Protein AF-A0A7Y0ENG4-F1 (afdb_monomer_lite)

Secondary structure (DSSP, 8-state):
-THHHHHHHHHH--S--------PPP-----PPP--------PPPPP-----------------S-----SS-TT---HHHHTHHHHHHHHHHHHHS----TTT-----TTS-TTSTTSEEEEESS-GGGT--SS-GGGEEEEEHHHHHHHTTS-HHHHHHHHTTPPP-------------

InterPro domains:
  IPR002711 HNH endonuclease [PF01844] (101-154)
  IPR003615 HNH nuclease [SM00507] (89-149)
  IPR003615 HNH nuclease [cd00085] (91-152)

pLDDT: mean 71.25, std 19.92, range [39.47, 95.69]

Sequence (181 aa):
MENDSVAVQCKEHRGNLKKNFSSAPSAFTPFTGGAYSFRGAVKPAKPHSYPHQLEPVGITAPSTYRLMSMPHGRNYRDPRRINRQARNLARQRVLTQQVPCGICDRPIDDSIPWPDPMSAEVDEIIPVSRGGSATNLRNLQKVHRCCNQLKSDKSLAWARQKAKGAPALKSTAVPFKTSGW

Structure (mmCIF, N/CA/C/O backbone):
data_AF-A0A7Y0ENG4-F1
#
_entry.id   AF-A0A7Y0ENG4-F1
#
loop_
_atom_site.group_PDB
_atom_site.id
_atom_site.type_symbol
_atom_site.label_atom_id
_atom_site.label_alt_id
_atom_site.label_comp_id
_atom_site.label_asym_id
_atom_site.label_entity_id
_atom_site.label_seq_id
_atom_site.pdbx_PDB_ins_code
_atom_site.Cartn_x
_atom_site.Cartn_y
_atom_site.Cartn_z
_atom_site.occupancy
_atom_site.B_iso_or_equiv
_atom_site.auth_seq_id
_atom_site.auth_comp_id
_atom_site.auth_asym_id
_atom_site.auth_atom_id
_atom_site.pdbx_PDB_model_num
ATOM 1 N N . MET A 1 1 ? 2.406 -2.108 22.396 1.00 42.09 1 MET A N 1
ATOM 2 C CA . MET A 1 1 ? 0.924 -2.157 22.464 1.00 42.09 1 MET A CA 1
ATOM 3 C C . MET A 1 1 ? 0.279 -1.112 21.536 1.00 42.09 1 MET A C 1
ATOM 5 O O . MET A 1 1 ? -0.937 -1.022 21.499 1.00 42.09 1 MET A O 1
ATOM 9 N N . GLU A 1 2 ? 1.041 -0.383 20.704 1.00 44.97 2 GLU A N 1
ATOM 10 C CA . GLU A 1 2 ? 0.502 0.719 19.881 1.00 44.97 2 GLU A CA 1
ATOM 11 C C . GLU A 1 2 ? -0.268 0.320 18.606 1.00 44.97 2 GLU A C 1
ATOM 13 O O . GLU A 1 2 ? -1.059 1.108 18.094 1.00 44.97 2 GLU A O 1
ATOM 18 N N . ASN A 1 3 ? -0.093 -0.895 18.077 1.00 46.84 3 ASN A N 1
ATOM 19 C CA . ASN A 1 3 ? -0.687 -1.278 16.781 1.00 46.84 3 ASN A CA 1
ATOM 20 C C . ASN A 1 3 ? -2.182 -1.632 16.839 1.00 46.84 3 ASN A C 1
ATOM 22 O O . ASN A 1 3 ? -2.792 -1.889 15.797 1.00 46.84 3 ASN A O 1
ATOM 26 N N . ASP A 1 4 ? -2.762 -1.701 18.035 1.00 49.97 4 ASP A N 1
ATOM 27 C CA . ASP A 1 4 ? -4.192 -1.958 18.206 1.00 49.97 4 ASP A CA 1
ATOM 28 C C . ASP A 1 4 ? -5.006 -0.658 18.082 1.00 49.97 4 ASP A C 1
ATOM 30 O O . ASP A 1 4 ? -6.111 -0.690 17.544 1.00 49.97 4 ASP A O 1
ATOM 34 N N . SER A 1 5 ? -4.414 0.500 18.403 1.00 49.06 5 SER A N 1
ATOM 35 C CA . SER A 1 5 ? -5.025 1.830 18.240 1.00 49.06 5 SER A CA 1
ATOM 36 C C . SER A 1 5 ? -5.242 2.225 16.770 1.00 49.06 5 SER A C 1
ATOM 38 O O . SER A 1 5 ? -6.266 2.811 16.428 1.00 49.06 5 SER A O 1
ATOM 40 N N . VAL A 1 6 ? -4.345 1.817 15.863 1.00 49.72 6 VAL A N 1
ATOM 41 C CA . VAL A 1 6 ? -4.462 2.085 14.410 1.00 49.72 6 VAL A CA 1
ATOM 42 C C . VAL A 1 6 ? -5.640 1.318 13.781 1.00 49.72 6 VAL A C 1
ATOM 44 O O . VAL A 1 6 ? -6.318 1.816 12.880 1.00 49.72 6 VAL A O 1
ATOM 47 N N . ALA A 1 7 ? -5.936 0.114 14.288 1.00 48.88 7 ALA A N 1
ATOM 48 C CA . ALA A 1 7 ? -7.129 -0.658 13.918 1.00 48.88 7 ALA A CA 1
ATOM 49 C C . ALA A 1 7 ? -8.428 -0.042 14.469 1.00 48.88 7 ALA A C 1
ATOM 51 O O . ALA A 1 7 ? -9.486 -0.199 13.852 1.00 48.88 7 ALA A O 1
ATOM 52 N N . VAL A 1 8 ? -8.358 0.640 15.616 1.00 50.78 8 VAL A N 1
ATOM 53 C CA . VAL A 1 8 ? -9.487 1.362 16.225 1.00 50.78 8 VAL A CA 1
ATOM 54 C C . VAL A 1 8 ? -9.800 2.639 15.437 1.00 50.78 8 VAL A C 1
ATOM 56 O O . VAL A 1 8 ? -10.959 2.857 15.099 1.00 50.78 8 VAL A O 1
ATOM 59 N N . GLN A 1 9 ? -8.790 3.387 14.984 1.00 54.41 9 GLN A N 1
ATOM 60 C CA . GLN A 1 9 ? -8.990 4.628 14.217 1.00 54.41 9 GLN A CA 1
ATOM 61 C C . GLN A 1 9 ? -9.728 4.433 12.890 1.00 54.41 9 GLN A C 1
ATOM 63 O O . GLN A 1 9 ? -10.562 5.255 12.521 1.00 54.41 9 GLN A O 1
ATOM 68 N N . CYS A 1 10 ? -9.527 3.311 12.191 1.00 53.56 10 CYS A N 1
ATOM 69 C CA . CYS A 1 10 ? -10.327 3.043 10.998 1.00 53.56 10 CYS A CA 1
ATOM 70 C C . CYS A 1 10 ? -11.821 2.875 11.358 1.00 53.56 10 CYS A C 1
ATOM 72 O O . CYS A 1 10 ? -12.683 3.280 10.582 1.00 53.56 10 CYS A O 1
ATOM 74 N N . LYS A 1 11 ? -12.162 2.275 12.518 1.00 53.78 11 LYS A N 1
ATOM 75 C CA . LYS A 1 11 ? -13.547 1.992 12.975 1.00 53.78 11 LYS A CA 1
ATOM 76 C C . LYS A 1 11 ? -14.365 3.244 13.304 1.00 53.78 11 LYS A C 1
ATOM 78 O O . LYS A 1 11 ? -15.584 3.178 13.157 1.00 53.78 11 LYS A O 1
ATOM 83 N N . GLU A 1 12 ? -13.728 4.338 13.705 1.00 51.00 12 GLU A N 1
ATOM 84 C CA . GLU A 1 12 ? -14.413 5.505 14.279 1.00 51.00 12 GLU A CA 1
ATOM 85 C C . GLU A 1 12 ? -14.810 6.569 13.242 1.00 51.00 12 GLU A C 1
ATOM 87 O O . GLU A 1 12 ? -15.835 7.227 13.410 1.00 51.00 12 GLU A O 1
ATOM 92 N N . HIS A 1 13 ? -14.121 6.669 12.100 1.00 50.66 13 HIS A N 1
ATOM 93 C CA . HIS A 1 13 ? -14.459 7.624 11.029 1.00 50.66 13 HIS A CA 1
ATOM 94 C C . HIS A 1 13 ? -15.621 7.151 10.129 1.00 50.66 13 HIS A C 1
ATOM 96 O O . HIS A 1 13 ? -15.552 7.174 8.902 1.00 50.66 13 HIS A O 1
ATOM 102 N N . ARG A 1 14 ? -16.735 6.730 10.743 1.00 47.31 14 ARG A N 1
ATOM 103 C CA . ARG A 1 14 ? -17.993 6.327 10.079 1.00 47.31 14 ARG A CA 1
ATOM 104 C C . ARG A 1 14 ? -18.747 7.468 9.378 1.00 47.31 14 ARG A C 1
ATOM 106 O O . ARG A 1 14 ? -19.802 7.221 8.803 1.00 47.31 14 ARG A O 1
ATOM 113 N N . GLY A 1 15 ? -18.264 8.704 9.436 1.00 40.69 15 GLY A N 1
ATOM 114 C CA . GLY A 1 15 ? -19.131 9.867 9.275 1.00 40.69 15 GLY A CA 1
ATOM 115 C C . GLY A 1 15 ? -18.688 10.900 8.254 1.00 40.69 15 GLY A C 1
ATOM 116 O O . GLY A 1 15 ? -18.631 12.054 8.640 1.00 40.69 15 GLY A O 1
ATOM 117 N N . ASN A 1 16 ? -18.414 10.549 6.989 1.00 43.22 16 ASN A N 1
ATOM 118 C CA . ASN A 1 16 ? -18.687 11.510 5.901 1.00 43.22 16 ASN A CA 1
ATOM 119 C C . ASN A 1 16 ? -18.721 10.957 4.466 1.00 43.22 16 ASN A C 1
ATOM 121 O O . ASN A 1 16 ? -18.515 11.710 3.520 1.00 43.22 16 ASN A O 1
ATOM 125 N N . LEU A 1 17 ? -19.027 9.675 4.242 1.00 50.03 17 LEU A N 1
ATOM 126 C CA . LEU A 1 17 ? -19.258 9.207 2.871 1.00 50.03 17 LEU A CA 1
ATOM 127 C C . LEU A 1 17 ? -20.700 9.528 2.437 1.00 50.03 17 LEU A C 1
ATOM 129 O O . LEU A 1 17 ? -21.539 8.644 2.249 1.00 50.03 17 LEU A O 1
ATOM 133 N N . LYS A 1 18 ? -21.036 10.820 2.337 1.00 40.38 18 LYS A N 1
ATOM 134 C CA . LYS A 1 18 ? -22.290 11.247 1.706 1.00 40.38 18 LYS A CA 1
ATOM 135 C C . LYS A 1 18 ? -22.192 10.979 0.201 1.00 40.38 18 LYS A C 1
ATOM 137 O O . LYS A 1 18 ? -21.665 11.777 -0.558 1.00 40.38 18 LYS A O 1
ATOM 142 N N . LYS A 1 19 ? -22.685 9.796 -0.174 1.00 48.41 19 LYS A N 1
ATOM 143 C CA . LYS A 1 19 ? -23.465 9.474 -1.380 1.00 48.41 19 LYS A CA 1
ATOM 144 C C . LYS A 1 19 ? -23.227 10.400 -2.583 1.00 48.41 19 LYS A C 1
ATOM 146 O O . LYS A 1 19 ? -24.006 11.315 -2.791 1.00 48.41 19 LYS A O 1
ATOM 151 N N . ASN A 1 20 ? -22.251 10.071 -3.424 1.00 39.47 20 ASN A N 1
ATOM 152 C CA . ASN A 1 20 ? -22.217 10.521 -4.819 1.00 39.47 20 ASN A CA 1
ATOM 153 C C . ASN A 1 20 ? -21.931 9.317 -5.727 1.00 39.47 20 ASN A C 1
ATOM 155 O O . ASN A 1 20 ? -20.936 9.262 -6.440 1.00 39.47 20 ASN A O 1
ATOM 159 N N . PHE A 1 21 ? -22.809 8.312 -5.664 1.00 45.72 21 PHE A N 1
ATOM 160 C CA . PHE A 1 21 ? -22.927 7.321 -6.732 1.00 45.72 21 PHE A CA 1
ATOM 161 C C . PHE A 1 21 ? -23.842 7.908 -7.807 1.00 45.72 21 PHE A C 1
ATOM 163 O O . PHE A 1 21 ? -25.025 7.587 -7.869 1.00 45.72 21 PHE A O 1
ATOM 170 N N . SER A 1 22 ? -23.294 8.801 -8.625 1.00 42.59 22 SER A N 1
ATOM 171 C CA . SER A 1 22 ? -23.968 9.296 -9.824 1.00 42.59 22 SER A CA 1
ATOM 172 C C . SER A 1 22 ? -23.348 8.610 -11.036 1.00 42.59 22 SER A C 1
ATOM 174 O O . SER A 1 22 ? -22.254 8.957 -11.467 1.00 42.59 22 SER A O 1
ATOM 176 N N . SER A 1 23 ? -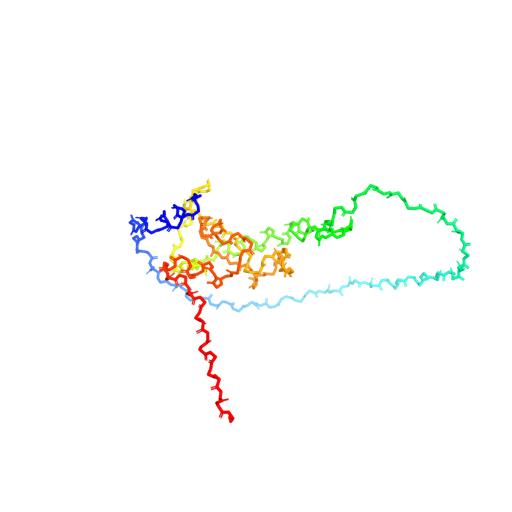24.049 7.566 -11.485 1.00 42.97 23 SER A N 1
ATOM 177 C CA . SER A 1 23 ? -24.189 7.085 -12.869 1.00 42.97 23 SER A CA 1
ATOM 178 C C . SER A 1 23 ? -23.019 7.299 -13.842 1.00 42.97 23 SER A C 1
ATOM 180 O O . SER A 1 23 ? -22.751 8.408 -14.301 1.00 42.97 23 SER A O 1
ATOM 182 N N . ALA A 1 24 ? -22.425 6.180 -14.259 1.00 50.75 24 ALA A N 1
ATOM 183 C CA . ALA A 1 24 ? -21.541 6.078 -15.413 1.00 50.75 24 ALA A CA 1
ATOM 184 C C . ALA A 1 24 ? -22.210 6.578 -16.710 1.00 50.75 24 ALA A C 1
ATOM 186 O O . ALA A 1 24 ? -23.341 6.179 -16.990 1.00 50.75 24 ALA A O 1
ATOM 187 N N . PRO A 1 25 ? -21.498 7.328 -17.568 1.00 45.78 25 PRO A N 1
ATOM 188 C CA . PRO A 1 25 ? -21.791 7.343 -18.990 1.00 45.78 25 PRO A CA 1
ATOM 189 C C . PRO A 1 25 ? -20.974 6.262 -19.709 1.00 45.78 25 PRO A C 1
ATOM 191 O O . PRO A 1 25 ? -19.744 6.281 -19.763 1.00 45.78 25 PRO A O 1
ATOM 194 N N . SER A 1 26 ? -21.704 5.308 -20.280 1.00 53.78 26 SER A N 1
ATOM 195 C CA . SER A 1 26 ? -21.265 4.422 -21.351 1.00 53.78 26 SER A CA 1
ATOM 196 C C . SER A 1 26 ? -20.901 5.235 -22.596 1.00 53.78 26 SER A C 1
ATOM 198 O O . SER A 1 26 ? -21.774 5.870 -23.183 1.00 53.78 26 SER A O 1
ATOM 200 N N . ALA A 1 27 ? -19.647 5.177 -23.039 1.00 44.78 27 ALA A N 1
ATOM 201 C CA . ALA A 1 27 ? -19.271 5.545 -24.404 1.00 44.78 27 ALA A CA 1
ATOM 202 C C . ALA A 1 27 ? -17.960 4.841 -24.781 1.00 44.78 27 ALA A C 1
ATOM 204 O O . ALA A 1 27 ? -16.863 5.358 -24.593 1.00 44.78 27 ALA A O 1
ATOM 205 N N . PHE A 1 28 ? -18.090 3.613 -25.281 1.00 45.56 28 PHE A N 1
ATOM 206 C CA . PHE A 1 28 ? -17.028 2.912 -25.995 1.00 45.56 28 PHE A CA 1
ATOM 207 C C . PHE A 1 28 ? -16.926 3.542 -27.392 1.00 45.56 28 PHE A C 1
ATOM 209 O O . PHE A 1 28 ? -17.851 3.407 -28.190 1.00 45.56 28 PHE A O 1
ATOM 216 N N . THR A 1 29 ? -15.834 4.241 -27.695 1.00 58.00 29 THR A N 1
ATOM 217 C CA . THR A 1 29 ? -15.506 4.645 -29.069 1.00 58.00 29 THR A CA 1
ATOM 218 C C . THR A 1 29 ? -14.540 3.620 -29.678 1.00 58.00 29 THR A C 1
ATOM 220 O O . THR A 1 29 ? -13.548 3.262 -29.037 1.00 58.00 29 THR A O 1
ATOM 223 N N . PRO A 1 30 ? -14.792 3.097 -30.892 1.00 48.78 30 PRO A N 1
ATOM 224 C CA . PRO A 1 30 ? -13.823 2.248 -31.575 1.00 48.78 30 PRO A CA 1
ATOM 225 C C . PRO A 1 30 ? -12.652 3.093 -32.100 1.00 48.78 30 PRO A C 1
ATOM 227 O O . PRO A 1 30 ? -12.830 4.054 -32.845 1.00 48.78 30 PRO A O 1
ATOM 230 N N . PHE A 1 31 ? -11.439 2.719 -31.690 1.00 44.28 31 PHE A N 1
ATOM 231 C CA . PHE A 1 31 ? -10.171 3.306 -32.119 1.00 44.28 31 PHE A CA 1
ATOM 232 C C . PHE A 1 31 ? -9.896 2.926 -33.584 1.00 44.28 31 PHE A C 1
ATOM 234 O O . PHE A 1 31 ? -9.594 1.771 -33.887 1.00 44.28 31 PHE A O 1
ATOM 241 N N . THR A 1 32 ? -10.019 3.881 -34.507 1.00 52.16 32 THR A N 1
ATOM 242 C CA . THR A 1 32 ? -9.630 3.713 -35.914 1.00 52.16 32 THR A CA 1
ATOM 243 C C . THR A 1 32 ? -8.111 3.592 -36.021 1.00 52.16 32 THR A C 1
ATOM 245 O O . THR A 1 32 ? -7.376 4.496 -35.624 1.00 52.16 32 THR A O 1
ATOM 248 N N . GLY A 1 33 ? -7.644 2.452 -36.536 1.00 45.06 33 GLY A N 1
ATOM 249 C CA . GLY A 1 33 ? -6.231 2.109 -36.661 1.00 45.06 33 GLY A CA 1
ATOM 250 C C . GLY A 1 33 ? -5.462 3.008 -37.631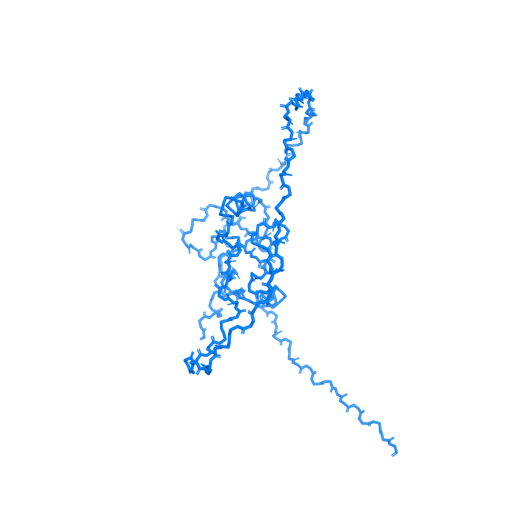 1.00 45.06 33 GLY A C 1
ATOM 251 O O . GLY A 1 33 ? -5.852 3.179 -38.782 1.00 45.06 33 GLY A O 1
ATOM 252 N N . GLY A 1 34 ? -4.326 3.528 -37.163 1.00 41.75 34 GLY A N 1
ATOM 253 C CA . GLY A 1 34 ? -3.272 4.103 -37.994 1.00 41.75 34 GLY A CA 1
ATOM 254 C C . GLY A 1 34 ? -2.103 3.124 -38.110 1.00 41.75 34 GLY A C 1
ATOM 255 O O . GLY A 1 34 ? -1.571 2.665 -37.098 1.00 41.75 34 GLY A O 1
ATOM 256 N N . ALA A 1 35 ? -1.711 2.792 -39.339 1.00 49.56 35 ALA A N 1
ATOM 257 C CA . ALA A 1 35 ? -0.570 1.934 -39.633 1.00 49.56 35 ALA A CA 1
ATOM 258 C C . ALA A 1 35 ? 0.748 2.647 -39.279 1.00 49.56 35 ALA A C 1
ATOM 260 O O . ALA A 1 35 ? 1.170 3.575 -39.967 1.00 49.56 35 ALA A O 1
ATOM 261 N N . TYR A 1 36 ? 1.420 2.210 -38.214 1.00 51.66 36 TYR A N 1
ATOM 262 C CA . TYR A 1 36 ? 2.788 2.630 -37.923 1.00 51.66 36 TYR A CA 1
ATOM 263 C C . TYR A 1 36 ? 3.770 1.749 -38.714 1.00 51.66 36 TYR A C 1
ATOM 265 O O . TYR A 1 36 ? 3.801 0.527 -38.589 1.00 51.66 36 TYR A O 1
ATOM 273 N N . SER A 1 37 ? 4.584 2.374 -39.563 1.00 44.78 37 SER A N 1
ATOM 274 C CA . SER A 1 37 ? 5.662 1.698 -40.288 1.00 44.78 37 SER A CA 1
ATOM 275 C C . SER A 1 37 ? 6.866 1.500 -39.363 1.00 44.78 37 SER A C 1
ATOM 277 O O . SER A 1 37 ? 7.614 2.442 -39.109 1.00 44.78 37 SER A O 1
ATOM 279 N N . PHE A 1 38 ? 7.094 0.279 -38.872 1.00 43.81 38 PHE A N 1
ATOM 280 C CA . PHE A 1 38 ? 8.359 -0.082 -38.223 1.00 43.81 38 PHE A CA 1
ATOM 281 C C . PHE A 1 38 ? 9.434 -0.326 -39.291 1.00 43.81 38 PHE A C 1
ATOM 283 O O . PHE A 1 38 ? 9.553 -1.419 -39.837 1.00 43.81 38 PHE A O 1
ATOM 290 N N . ARG A 1 39 ? 10.252 0.691 -39.579 1.00 47.09 39 ARG A N 1
ATOM 291 C CA . ARG A 1 39 ? 11.570 0.504 -40.203 1.00 47.09 39 ARG A CA 1
ATOM 292 C C . ARG A 1 39 ? 12.632 0.693 -39.127 1.00 47.09 39 ARG A C 1
ATOM 294 O O . ARG A 1 39 ? 12.989 1.813 -38.786 1.00 47.09 39 ARG A O 1
ATOM 301 N N . GLY A 1 40 ? 13.117 -0.415 -38.581 1.00 42.16 40 GLY A N 1
ATOM 302 C CA . GLY A 1 40 ? 14.221 -0.437 -37.628 1.00 42.16 40 GLY A CA 1
ATOM 303 C C . GLY A 1 40 ? 15.026 -1.712 -37.815 1.00 42.16 40 GLY A C 1
ATOM 304 O O . GLY A 1 40 ? 14.632 -2.770 -37.337 1.00 42.16 40 GLY A O 1
ATOM 305 N N . ALA A 1 41 ? 16.129 -1.611 -38.555 1.00 52.66 41 ALA A N 1
ATOM 306 C CA . ALA A 1 41 ? 17.076 -2.696 -38.758 1.00 52.66 41 ALA A CA 1
ATOM 307 C C . ALA A 1 41 ? 17.708 -3.099 -37.415 1.00 52.66 41 ALA A C 1
ATOM 309 O O . ALA A 1 41 ? 18.451 -2.326 -36.808 1.00 52.66 41 ALA A O 1
ATOM 310 N N . VAL A 1 42 ? 17.415 -4.313 -36.948 1.00 53.12 42 VAL A N 1
ATOM 311 C CA . VAL A 1 42 ? 18.085 -4.907 -35.788 1.00 53.12 42 VAL A CA 1
ATOM 312 C C . VAL A 1 42 ? 19.465 -5.374 -36.252 1.00 53.12 42 VAL A C 1
ATOM 314 O O . VAL A 1 42 ? 19.581 -6.323 -37.024 1.00 53.12 42 VAL A O 1
ATOM 317 N N . LYS A 1 43 ? 20.525 -4.674 -35.832 1.00 49.19 43 LYS A N 1
ATOM 318 C CA . LYS A 1 43 ? 21.910 -5.109 -36.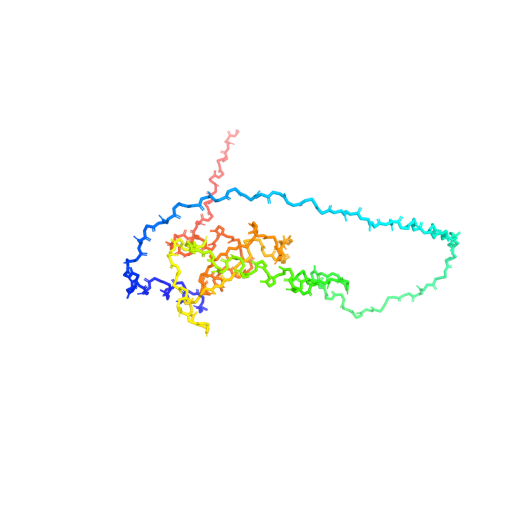072 1.00 49.19 43 LYS A CA 1
ATOM 319 C C . LYS A 1 43 ? 22.164 -6.408 -35.287 1.00 49.19 43 LYS A C 1
ATOM 321 O O . LYS A 1 43 ? 21.856 -6.428 -34.094 1.00 49.19 43 LYS A O 1
ATOM 326 N N . PRO A 1 44 ? 22.732 -7.468 -35.888 1.00 51.62 44 PRO A N 1
ATOM 327 C CA . PRO A 1 44 ? 23.077 -8.673 -35.143 1.00 51.62 44 PRO A CA 1
ATOM 328 C C . PRO A 1 44 ? 24.208 -8.373 -34.150 1.00 51.62 44 PRO A C 1
ATOM 330 O O . PRO A 1 44 ? 25.226 -7.771 -34.499 1.00 51.62 44 PRO A O 1
ATOM 333 N N . ALA A 1 45 ? 24.010 -8.773 -32.893 1.00 55.03 45 ALA A N 1
ATOM 334 C CA . ALA A 1 45 ? 25.024 -8.693 -31.851 1.00 55.03 45 ALA A CA 1
ATOM 335 C C . ALA A 1 45 ? 26.190 -9.645 -32.172 1.00 55.03 45 ALA A C 1
ATOM 337 O O . ALA A 1 45 ? 25.980 -10.789 -32.573 1.00 55.03 45 ALA A O 1
ATOM 338 N N . LYS A 1 46 ? 27.423 -9.160 -31.999 1.00 54.00 46 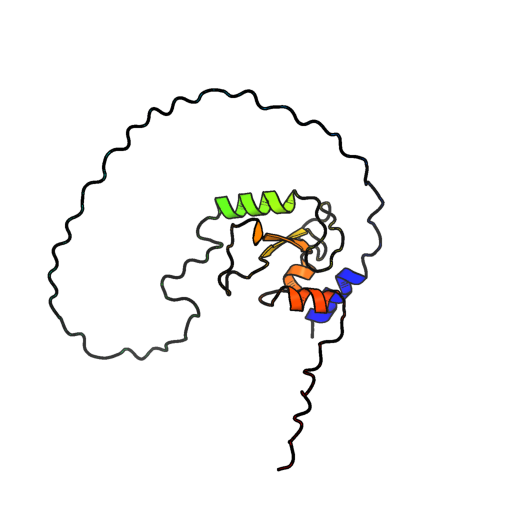LYS A N 1
ATOM 339 C CA . LYS A 1 46 ? 28.654 -9.941 -32.180 1.00 54.00 46 LYS A CA 1
ATOM 340 C C . LYS A 1 46 ? 28.741 -11.043 -31.108 1.00 54.00 46 LYS A C 1
ATOM 342 O O . LYS A 1 46 ? 28.482 -10.742 -29.941 1.00 54.00 46 LYS A O 1
ATOM 347 N N . PRO A 1 47 ? 29.146 -12.279 -31.445 1.00 42.69 47 PRO A N 1
ATOM 348 C CA . PRO A 1 47 ? 29.413 -13.300 -30.441 1.00 42.69 47 PRO A CA 1
ATOM 349 C C . PRO A 1 47 ? 30.703 -12.954 -29.683 1.00 42.69 47 PRO A C 1
ATOM 351 O O . PRO A 1 47 ? 31.784 -12.907 -30.265 1.00 42.69 47 PRO A O 1
ATOM 354 N N . HIS A 1 48 ? 30.593 -12.696 -28.379 1.00 52.03 48 HIS A N 1
ATOM 355 C CA . HIS A 1 48 ? 31.752 -12.645 -27.490 1.00 52.03 48 HIS A CA 1
ATOM 356 C C . HIS A 1 48 ? 32.214 -14.078 -27.200 1.00 52.03 48 HIS A C 1
ATOM 358 O O . HIS A 1 48 ? 31.598 -14.800 -26.419 1.00 52.03 48 HIS A O 1
ATOM 364 N N . SER A 1 49 ? 33.298 -14.491 -27.853 1.00 44.06 49 SER A N 1
ATOM 365 C CA . SER A 1 49 ? 34.071 -15.685 -27.518 1.00 44.06 49 SER A CA 1
ATOM 366 C C . SER A 1 49 ? 34.854 -15.436 -26.226 1.00 44.06 49 SER A C 1
ATOM 368 O O . SER A 1 49 ? 35.793 -14.639 -26.222 1.00 44.06 49 SER A O 1
ATOM 370 N N . TYR A 1 50 ? 34.480 -16.096 -25.130 1.00 47.25 50 TYR A N 1
ATOM 371 C CA . TYR A 1 50 ? 35.294 -16.130 -23.914 1.00 47.25 50 TYR A CA 1
ATOM 372 C C . TYR A 1 50 ? 36.266 -17.315 -23.999 1.00 47.25 50 TYR A C 1
ATOM 374 O O . TYR A 1 50 ? 35.800 -18.452 -24.099 1.00 47.25 50 TYR A O 1
ATOM 382 N N . PRO A 1 51 ? 37.594 -17.104 -23.965 1.00 49.59 51 PRO A N 1
ATOM 383 C CA . PRO A 1 51 ? 38.529 -18.203 -23.789 1.00 49.59 51 PRO A CA 1
ATOM 384 C C . PRO A 1 51 ? 38.430 -18.724 -22.351 1.00 49.59 51 PRO A C 1
ATOM 386 O O . PRO A 1 51 ? 38.590 -17.988 -21.379 1.00 49.59 51 PRO A O 1
ATOM 389 N N . HIS A 1 52 ? 38.136 -20.014 -22.234 1.00 45.41 52 HIS A N 1
ATOM 390 C CA . HIS A 1 52 ? 38.185 -20.770 -20.995 1.00 45.41 52 HIS A CA 1
ATOM 391 C C . HIS A 1 52 ? 39.651 -21.081 -20.662 1.00 45.41 52 HIS A C 1
ATOM 393 O O . HIS A 1 52 ? 40.251 -21.941 -21.302 1.00 45.41 52 HIS A O 1
ATOM 399 N N . GLN A 1 53 ? 40.221 -20.414 -19.659 1.00 40.44 53 GLN A N 1
ATOM 400 C CA . GLN A 1 53 ? 41.419 -20.891 -18.963 1.00 40.44 53 GLN A CA 1
ATOM 401 C C . GLN A 1 53 ? 41.182 -20.760 -17.457 1.00 40.44 53 GLN A C 1
ATOM 403 O O . GLN A 1 53 ? 41.065 -19.661 -16.917 1.00 40.44 53 GLN A O 1
ATOM 408 N N . LEU A 1 54 ? 41.015 -21.913 -16.810 1.00 46.84 54 LEU A N 1
ATOM 409 C CA . LEU A 1 54 ? 40.965 -22.060 -15.362 1.00 46.84 54 LEU A CA 1
ATOM 410 C C . LEU A 1 54 ? 42.399 -22.279 -14.884 1.00 46.84 54 LEU A C 1
ATOM 412 O O . LEU A 1 54 ? 42.958 -23.338 -15.141 1.00 46.84 54 LEU A O 1
ATOM 416 N N . GLU A 1 55 ? 42.953 -21.312 -14.161 1.00 47.03 55 GLU A N 1
ATOM 417 C CA . GLU A 1 55 ? 44.172 -21.499 -13.370 1.00 47.03 55 GLU A CA 1
ATOM 418 C C . GLU A 1 55 ? 43.814 -21.340 -11.880 1.00 47.03 55 GLU A C 1
ATOM 420 O O . GLU A 1 55 ? 43.188 -20.338 -11.510 1.00 47.03 55 GLU A O 1
ATOM 425 N N . PRO A 1 56 ? 44.157 -22.299 -11.000 1.00 52.28 56 PRO A N 1
ATOM 426 C CA . PRO A 1 56 ? 43.841 -22.215 -9.582 1.00 52.28 56 PRO A CA 1
ATOM 427 C C . PRO A 1 56 ? 44.962 -21.492 -8.825 1.00 52.28 56 PRO A C 1
ATOM 429 O O . PRO A 1 56 ? 45.999 -22.074 -8.520 1.00 52.28 56 PRO A O 1
ATOM 432 N N . VAL A 1 57 ? 44.740 -20.231 -8.451 1.00 49.25 57 VAL A N 1
ATOM 433 C CA . VAL A 1 57 ? 45.584 -19.540 -7.460 1.00 49.25 57 VAL A CA 1
ATOM 434 C C . VAL A 1 57 ? 44.903 -19.570 -6.097 1.00 49.25 57 VAL A C 1
ATOM 436 O O . VAL A 1 57 ? 43.847 -18.974 -5.883 1.00 49.25 57 VAL A O 1
ATOM 439 N N . GLY A 1 58 ? 45.513 -20.331 -5.188 1.00 48.78 58 GLY A N 1
ATOM 440 C CA . GLY A 1 58 ? 45.071 -20.508 -3.814 1.00 48.78 58 GLY A CA 1
ATOM 441 C C . GLY A 1 58 ? 45.057 -19.197 -3.034 1.00 48.78 58 GLY A C 1
ATOM 442 O O . GLY A 1 58 ? 46.003 -18.415 -3.076 1.00 48.78 58 GLY A O 1
ATOM 443 N N . ILE A 1 59 ? 43.981 -18.987 -2.277 1.00 51.53 59 ILE A N 1
ATOM 444 C CA . ILE A 1 59 ? 43.897 -17.938 -1.264 1.00 51.53 59 ILE A CA 1
ATOM 445 C C . ILE A 1 59 ? 43.645 -18.622 0.076 1.00 51.53 59 ILE A C 1
ATOM 447 O O . ILE A 1 59 ? 42.625 -19.273 0.300 1.00 51.53 59 ILE A O 1
ATOM 451 N N . THR A 1 60 ? 44.627 -18.482 0.955 1.00 48.41 60 THR A N 1
ATOM 452 C CA . THR A 1 60 ? 44.641 -18.940 2.338 1.00 48.41 60 THR A CA 1
ATOM 453 C C . THR A 1 60 ? 43.692 -18.121 3.222 1.00 48.41 60 THR A C 1
ATOM 455 O O . THR A 1 60 ? 43.865 -16.915 3.361 1.00 48.41 60 THR A O 1
ATOM 458 N N . ALA A 1 61 ? 42.783 -18.847 3.879 1.00 52.19 61 ALA A N 1
ATOM 459 C CA . ALA A 1 61 ? 42.156 -18.620 5.189 1.00 52.19 61 ALA A CA 1
ATOM 460 C C . ALA A 1 61 ? 41.186 -17.426 5.425 1.00 52.19 61 ALA A C 1
ATOM 462 O O . ALA A 1 61 ? 41.294 -16.360 4.823 1.00 52.19 61 ALA A O 1
ATOM 463 N N . PRO A 1 62 ? 40.184 -17.618 6.316 1.00 51.91 62 PRO A N 1
ATOM 464 C CA . PRO A 1 62 ? 38.945 -16.851 6.335 1.00 51.91 62 PRO A CA 1
ATOM 465 C C . PRO A 1 62 ? 39.022 -15.650 7.283 1.00 51.91 62 PRO A C 1
ATOM 467 O O . PRO A 1 62 ? 39.374 -15.776 8.454 1.00 51.91 62 PRO A O 1
ATOM 470 N N . SER A 1 63 ? 38.610 -14.476 6.802 1.00 49.06 63 SER A N 1
ATOM 471 C CA . SER A 1 63 ? 38.409 -13.313 7.665 1.00 49.06 63 SER A CA 1
ATOM 472 C C . SER A 1 63 ? 37.063 -13.432 8.387 1.00 49.06 63 SER A C 1
ATOM 474 O O . SER A 1 63 ? 35.992 -13.329 7.791 1.00 49.06 63 SER A O 1
ATOM 476 N N . THR A 1 64 ? 37.139 -13.687 9.688 1.00 55.78 64 THR A N 1
ATOM 477 C CA . THR A 1 64 ? 36.056 -13.990 10.634 1.00 55.78 64 THR A CA 1
ATOM 478 C C . THR A 1 64 ? 35.218 -12.780 11.062 1.00 55.78 64 THR A C 1
ATOM 480 O O . THR A 1 64 ? 34.546 -12.833 12.096 1.00 55.78 64 THR A O 1
ATOM 483 N N . TYR A 1 65 ? 35.150 -11.699 10.275 1.00 52.44 65 TYR A N 1
ATOM 484 C CA . TYR A 1 65 ? 34.159 -10.655 10.547 1.00 52.44 65 TYR A CA 1
ATOM 485 C C . TYR A 1 65 ? 32.776 -11.117 10.062 1.00 52.44 65 TYR A C 1
ATOM 487 O O . TYR A 1 65 ? 32.312 -10.848 8.963 1.00 52.44 65 TYR A O 1
ATOM 495 N N . ARG A 1 66 ? 32.120 -11.871 10.943 1.00 53.09 66 ARG A N 1
ATOM 496 C CA . ARG A 1 66 ? 30.682 -11.799 11.195 1.00 53.09 66 ARG A CA 1
ATOM 497 C C . ARG A 1 66 ? 29.816 -11.762 9.923 1.00 53.09 66 ARG A C 1
ATOM 499 O O . ARG A 1 66 ? 29.318 -10.715 9.513 1.00 53.09 66 ARG A O 1
ATOM 506 N N . LEU A 1 67 ? 29.551 -12.953 9.383 1.00 50.50 67 LEU A N 1
ATOM 507 C CA . LEU A 1 67 ? 28.343 -13.286 8.619 1.00 50.50 67 LEU A CA 1
ATOM 508 C C . LEU A 1 67 ? 27.096 -12.962 9.471 1.00 50.50 67 LEU A C 1
ATOM 510 O O . LEU A 1 67 ? 26.430 -13.840 10.005 1.00 50.50 67 LEU A O 1
ATOM 514 N N . MET A 1 68 ? 26.770 -11.682 9.643 1.00 46.41 68 MET A N 1
ATOM 515 C CA . MET A 1 68 ? 25.391 -11.294 9.900 1.00 46.41 68 MET A CA 1
ATOM 516 C C . MET A 1 68 ? 24.667 -11.537 8.586 1.00 46.41 68 MET A C 1
ATOM 518 O O . MET A 1 68 ? 24.846 -10.791 7.625 1.00 46.41 68 MET A O 1
ATOM 522 N N . SER A 1 69 ? 23.930 -12.640 8.526 1.00 57.31 69 SER A N 1
ATOM 523 C CA . SER A 1 69 ? 23.122 -13.067 7.392 1.00 57.31 69 SER A CA 1
ATOM 524 C C . SER A 1 69 ? 22.172 -11.946 6.966 1.00 57.31 69 SER A C 1
ATOM 526 O O . SER A 1 69 ? 21.059 -11.836 7.478 1.00 57.31 69 SER A O 1
ATOM 528 N N . MET A 1 70 ? 22.598 -11.082 6.041 1.00 55.38 70 MET A N 1
ATOM 529 C CA . MET A 1 70 ? 21.657 -10.197 5.370 1.00 55.38 70 MET A CA 1
ATOM 530 C C . MET A 1 70 ? 20.696 -11.100 4.587 1.00 55.38 70 MET A C 1
ATOM 532 O O . MET A 1 70 ? 21.164 -11.968 3.847 1.00 55.38 70 MET A O 1
ATOM 536 N N . PRO A 1 71 ? 19.367 -10.940 4.739 1.00 60.16 71 PRO A N 1
ATOM 537 C CA . PRO A 1 71 ? 18.370 -11.826 4.124 1.00 60.16 71 PRO A CA 1
ATOM 538 C C . PRO A 1 71 ? 18.450 -11.820 2.595 1.00 60.16 71 PRO A C 1
ATOM 540 O O . PRO A 1 71 ? 17.830 -12.640 1.918 1.00 60.16 71 PRO A O 1
ATOM 543 N N . HIS A 1 72 ? 19.198 -10.871 2.040 1.00 65.38 72 HIS A N 1
ATOM 544 C CA . HIS A 1 72 ? 19.459 -10.734 0.631 1.00 65.38 72 HIS A CA 1
ATOM 545 C C . HIS A 1 72 ? 20.970 -10.533 0.444 1.00 65.38 72 HIS A C 1
ATOM 547 O O . HIS A 1 72 ? 21.590 -9.758 1.173 1.00 65.38 72 HIS A O 1
ATOM 553 N N . GLY A 1 73 ? 21.576 -11.267 -0.494 1.00 70.62 73 GLY A N 1
ATOM 554 C CA . GLY A 1 73 ? 23.025 -11.236 -0.718 1.00 70.62 73 GLY A CA 1
ATOM 555 C C . GLY A 1 73 ? 23.547 -9.852 -1.121 1.00 70.62 73 GLY A C 1
ATOM 556 O O . GLY A 1 73 ? 22.778 -8.957 -1.462 1.00 70.62 73 GLY A O 1
ATOM 557 N N . ARG A 1 74 ? 24.876 -9.689 -1.155 1.00 69.25 74 ARG A N 1
ATOM 558 C CA . ARG A 1 74 ? 25.569 -8.414 -1.460 1.00 69.25 74 ARG A CA 1
ATOM 559 C C . ARG A 1 74 ? 25.151 -7.746 -2.786 1.00 69.25 74 ARG A C 1
ATOM 561 O O . ARG A 1 74 ? 25.363 -6.553 -2.959 1.00 69.25 74 ARG A O 1
ATOM 568 N N . ASN A 1 75 ? 24.513 -8.496 -3.687 1.00 79.56 75 ASN A N 1
ATOM 569 C CA . ASN A 1 75 ? 23.999 -8.030 -4.979 1.00 79.56 75 ASN A CA 1
ATOM 570 C C . ASN A 1 75 ? 22.482 -7.756 -4.993 1.00 79.56 75 ASN A C 1
ATOM 572 O O . ASN A 1 75 ? 21.905 -7.555 -6.063 1.00 79.56 75 ASN A O 1
ATOM 576 N N . TYR A 1 76 ? 21.807 -7.760 -3.839 1.00 80.06 76 TYR A N 1
ATOM 577 C CA . TYR A 1 76 ? 20.375 -7.493 -3.777 1.00 80.06 76 TYR A CA 1
ATOM 578 C C . TYR A 1 76 ? 20.071 -6.039 -4.112 1.00 80.06 76 TYR A C 1
ATOM 580 O O . TYR A 1 76 ? 20.377 -5.110 -3.364 1.00 80.06 76 TYR A O 1
ATOM 588 N N . ARG A 1 77 ? 19.406 -5.849 -5.247 1.00 83.88 77 ARG A N 1
ATOM 589 C CA . ARG A 1 77 ? 18.786 -4.580 -5.599 1.00 83.88 77 ARG A CA 1
ATOM 590 C C . ARG A 1 77 ? 17.320 -4.657 -5.207 1.00 83.88 77 ARG A C 1
ATOM 592 O O . ARG A 1 77 ? 16.597 -5.499 -5.723 1.00 83.88 77 ARG A O 1
ATOM 599 N N . ASP A 1 78 ? 16.888 -3.766 -4.319 1.00 85.62 78 ASP A N 1
ATOM 600 C CA . ASP A 1 78 ? 15.482 -3.646 -3.926 1.00 85.62 78 ASP A CA 1
ATOM 601 C C . ASP A 1 78 ? 14.602 -3.430 -5.176 1.00 85.62 78 ASP A C 1
ATOM 603 O O . ASP A 1 78 ? 14.749 -2.393 -5.839 1.00 85.62 78 ASP A O 1
ATOM 607 N N . PRO A 1 79 ? 13.669 -4.350 -5.501 1.00 85.50 79 PRO A N 1
ATOM 608 C CA . PRO A 1 79 ? 12.748 -4.218 -6.630 1.00 85.50 79 PRO A CA 1
ATOM 609 C C . PRO A 1 79 ? 11.997 -2.884 -6.677 1.00 85.50 79 PRO A C 1
ATOM 611 O O . PRO A 1 79 ? 11.652 -2.405 -7.757 1.00 85.50 79 PRO A O 1
ATOM 614 N N . ARG A 1 80 ? 11.787 -2.232 -5.526 1.00 85.75 80 ARG A N 1
ATOM 615 C CA . ARG A 1 80 ? 11.143 -0.912 -5.438 1.00 85.75 80 ARG A CA 1
ATOM 616 C C . ARG A 1 80 ? 12.021 0.221 -5.976 1.00 85.75 80 ARG A C 1
ATOM 618 O O . ARG A 1 80 ? 11.498 1.272 -6.343 1.00 85.75 80 ARG A O 1
ATOM 625 N N . ARG A 1 81 ? 13.343 0.024 -6.007 1.00 86.81 81 ARG A N 1
ATOM 626 C CA . ARG A 1 81 ? 14.350 1.005 -6.446 1.00 86.81 81 ARG A CA 1
ATOM 627 C C . ARG A 1 81 ? 14.893 0.735 -7.848 1.00 86.81 81 ARG A C 1
ATOM 629 O O . ARG A 1 81 ? 15.393 1.674 -8.455 1.00 86.81 81 ARG A O 1
ATOM 636 N N . ILE A 1 82 ? 14.778 -0.496 -8.361 1.00 87.62 82 ILE A N 1
ATOM 637 C CA . ILE A 1 82 ? 15.300 -0.879 -9.687 1.00 87.62 82 ILE A CA 1
ATOM 638 C C . ILE A 1 82 ? 14.623 -0.084 -10.808 1.00 87.62 82 ILE A C 1
ATOM 640 O O . ILE A 1 82 ? 15.305 0.501 -11.642 1.00 87.62 82 ILE A O 1
ATOM 644 N N . ASN A 1 83 ? 13.288 -0.052 -10.832 1.00 89.94 83 ASN A N 1
ATOM 645 C CA . ASN A 1 83 ? 12.528 0.616 -11.887 1.00 89.94 83 ASN A CA 1
ATOM 646 C C . ASN A 1 83 ? 11.519 1.600 -11.285 1.00 89.94 83 ASN A C 1
ATOM 648 O O . ASN A 1 83 ? 10.318 1.331 -11.191 1.00 89.94 83 ASN A O 1
ATOM 652 N N . ARG A 1 84 ? 12.035 2.753 -10.839 1.00 91.19 84 ARG A N 1
ATOM 653 C CA . ARG A 1 84 ? 11.228 3.804 -10.200 1.00 91.19 84 ARG A CA 1
ATOM 654 C C . ARG A 1 84 ? 10.113 4.310 -11.109 1.00 91.19 84 ARG A C 1
ATOM 656 O O . ARG A 1 84 ? 9.001 4.497 -10.633 1.00 91.19 84 ARG A O 1
ATOM 663 N N . GLN A 1 85 ? 10.384 4.486 -12.402 1.00 93.88 85 GLN A N 1
ATOM 664 C CA . GLN A 1 85 ? 9.389 4.977 -13.355 1.00 93.88 85 GLN A CA 1
ATOM 665 C C . GLN A 1 85 ? 8.221 3.995 -13.495 1.00 93.88 85 GLN A C 1
ATOM 667 O O . GLN A 1 85 ? 7.071 4.393 -13.319 1.00 93.88 85 GLN A O 1
ATOM 672 N N . ALA A 1 86 ? 8.498 2.705 -13.722 1.00 92.75 86 ALA A N 1
ATOM 673 C CA . ALA A 1 86 ? 7.442 1.697 -13.810 1.00 92.75 86 ALA A CA 1
ATOM 674 C C . ALA A 1 86 ? 6.645 1.585 -12.503 1.00 92.75 86 ALA A C 1
ATOM 676 O O . ALA A 1 86 ? 5.421 1.468 -12.539 1.00 92.75 86 ALA A O 1
ATOM 677 N N . ARG A 1 87 ? 7.313 1.678 -11.343 1.00 94.12 87 ARG A N 1
ATOM 678 C CA . ARG A 1 87 ? 6.640 1.691 -10.036 1.00 94.12 87 ARG A CA 1
ATOM 679 C C . ARG A 1 87 ? 5.736 2.910 -9.875 1.00 94.12 87 ARG A C 1
ATOM 681 O O . ARG A 1 87 ? 4.608 2.754 -9.421 1.00 94.12 87 ARG A O 1
ATOM 688 N N . ASN A 1 88 ? 6.202 4.102 -10.234 1.00 94.56 88 ASN A N 1
ATOM 689 C CA . ASN A 1 88 ? 5.417 5.330 -10.115 1.00 94.56 88 ASN A CA 1
ATOM 690 C C . ASN A 1 88 ? 4.174 5.283 -11.010 1.00 94.56 88 ASN A C 1
ATOM 692 O O . ASN A 1 88 ? 3.080 5.576 -10.537 1.00 94.56 88 ASN A O 1
ATOM 696 N N . LEU A 1 89 ? 4.320 4.812 -12.253 1.00 95.31 89 LEU A N 1
ATOM 697 C CA . LEU A 1 89 ? 3.194 4.608 -13.168 1.00 95.31 89 LEU A CA 1
ATOM 698 C C . LEU A 1 89 ? 2.196 3.576 -12.625 1.00 95.31 89 LEU A C 1
ATOM 700 O O . LEU A 1 89 ? 0.989 3.806 -12.659 1.00 95.31 89 LEU A O 1
ATOM 704 N N . ALA A 1 90 ? 2.681 2.452 -12.090 1.00 94.94 90 ALA A N 1
ATOM 705 C CA . ALA A 1 90 ? 1.822 1.436 -11.488 1.00 94.94 90 ALA A CA 1
ATOM 706 C C . ALA A 1 90 ? 1.076 1.974 -10.255 1.00 94.94 90 ALA A C 1
ATOM 708 O O . ALA A 1 90 ? -0.126 1.757 -10.119 1.00 94.94 90 ALA A O 1
ATOM 709 N N . ARG A 1 91 ? 1.761 2.736 -9.392 1.00 95.25 91 ARG A N 1
ATOM 710 C CA . ARG A 1 91 ? 1.152 3.397 -8.228 1.00 95.25 91 ARG A CA 1
ATOM 711 C C . ARG A 1 91 ? 0.074 4.391 -8.642 1.00 95.25 91 ARG A C 1
ATOM 713 O O . ARG A 1 91 ? -1.011 4.349 -8.080 1.00 95.25 91 ARG A O 1
ATOM 720 N N . GLN A 1 92 ? 0.350 5.239 -9.631 1.00 95.06 92 GLN A N 1
ATOM 721 C CA . GLN A 1 92 ? -0.621 6.208 -10.136 1.00 95.06 92 GLN A CA 1
ATOM 722 C C . GLN A 1 92 ? -1.878 5.503 -10.656 1.00 95.06 92 GLN A C 1
ATOM 724 O O . GLN A 1 92 ? -2.980 5.862 -10.260 1.00 95.06 92 GLN A O 1
ATOM 729 N N . ARG A 1 93 ? -1.716 4.435 -11.450 1.00 95.69 93 ARG A N 1
ATOM 730 C CA . ARG A 1 93 ? -2.843 3.637 -11.960 1.00 95.69 93 ARG A CA 1
ATOM 731 C C . ARG A 1 93 ? -3.724 3.072 -10.847 1.00 95.69 93 ARG A C 1
ATOM 733 O O . ARG A 1 93 ? -4.938 3.088 -10.993 1.00 95.69 93 ARG A O 1
ATOM 740 N N . VAL A 1 94 ? -3.132 2.581 -9.759 1.00 95.00 94 VAL A N 1
ATOM 741 C CA . VAL A 1 94 ? -3.885 2.038 -8.615 1.00 95.00 94 VAL A CA 1
ATOM 742 C C . VAL A 1 94 ? -4.575 3.149 -7.823 1.00 95.00 94 VAL A C 1
ATOM 744 O O . VAL A 1 94 ? -5.727 2.988 -7.437 1.00 95.00 94 VAL A O 1
ATOM 747 N N . LEU A 1 95 ? -3.909 4.286 -7.603 1.00 93.81 95 LEU A N 1
ATOM 748 C CA . LEU A 1 95 ? -4.488 5.405 -6.850 1.00 93.81 95 LEU A CA 1
ATOM 749 C C . LEU A 1 95 ? -5.677 6.047 -7.573 1.00 93.81 95 LEU A C 1
ATOM 751 O O . LEU A 1 95 ? -6.644 6.418 -6.916 1.00 93.81 95 LEU A O 1
ATOM 755 N N . THR A 1 96 ? -5.652 6.114 -8.906 1.00 94.06 96 THR A N 1
ATOM 756 C CA . THR A 1 96 ? -6.765 6.649 -9.709 1.00 94.06 96 THR A CA 1
ATOM 757 C C . THR A 1 96 ? -8.021 5.764 -9.672 1.00 94.06 96 THR A C 1
ATOM 759 O O . THR A 1 96 ? -9.116 6.242 -9.956 1.00 94.06 96 THR A O 1
ATOM 762 N N . GLN A 1 97 ? -7.905 4.479 -9.320 1.00 92.25 97 GLN A N 1
ATOM 763 C CA . GLN A 1 97 ? -9.056 3.575 -9.269 1.00 92.25 97 GLN A CA 1
ATOM 764 C C . GLN A 1 97 ? -9.973 3.889 -8.077 1.00 92.25 97 GLN A C 1
ATOM 766 O O . GLN A 1 97 ? -9.529 3.982 -6.931 1.00 92.25 97 GLN A O 1
ATOM 771 N N . GLN A 1 98 ? -11.278 3.980 -8.342 1.00 92.19 98 GLN A N 1
ATOM 772 C CA . GLN A 1 98 ? -12.325 4.134 -7.326 1.00 92.19 98 GLN A CA 1
ATOM 773 C C . GLN A 1 98 ? -12.746 2.765 -6.778 1.00 92.19 98 GLN A C 1
ATOM 775 O O . GLN A 1 98 ? -13.840 2.271 -7.040 1.00 92.19 98 GLN A O 1
ATOM 780 N N . VAL A 1 99 ? -11.825 2.115 -6.064 1.00 92.94 99 VAL A N 1
ATOM 781 C CA . VAL A 1 99 ? -12.030 0.800 -5.440 1.00 92.94 99 VAL A CA 1
ATOM 782 C C . VAL A 1 99 ? -12.008 0.914 -3.913 1.00 92.94 99 VAL A C 1
ATOM 784 O O . VAL A 1 99 ? -11.285 1.758 -3.375 1.00 92.94 99 VAL A O 1
ATOM 787 N N . PRO A 1 100 ? -12.778 0.080 -3.190 1.00 93.31 100 PRO A N 1
ATOM 788 C CA . PRO A 1 100 ? -12.696 0.023 -1.735 1.00 93.31 100 PRO A CA 1
ATOM 789 C C . PRO A 1 100 ? -11.328 -0.504 -1.276 1.00 93.31 100 PRO A C 1
ATOM 791 O O . PRO A 1 100 ? -10.593 -1.144 -2.029 1.00 93.31 100 PRO A O 1
ATOM 794 N N . CYS A 1 101 ? -10.998 -0.262 -0.010 1.00 93.38 101 CYS A N 1
ATOM 795 C CA . CYS A 1 101 ? -9.770 -0.737 0.616 1.00 93.38 101 CYS A CA 1
ATOM 796 C C . CYS A 1 101 ? -9.691 -2.268 0.610 1.00 93.38 101 CYS A C 1
ATOM 798 O O . CYS A 1 101 ? -10.546 -2.934 1.188 1.00 93.38 101 CYS A O 1
ATOM 800 N N . GLY A 1 102 ? -8.616 -2.836 0.057 1.00 90.38 102 GLY A N 1
ATOM 801 C CA . GLY A 1 102 ? -8.450 -4.294 -0.064 1.00 90.38 102 GLY A CA 1
ATOM 802 C C . GLY A 1 102 ? -8.253 -5.078 1.251 1.00 90.38 102 GLY A C 1
ATOM 803 O O . GLY A 1 102 ? -8.220 -6.318 1.235 1.00 90.38 102 GLY A O 1
ATOM 804 N N . ILE A 1 103 ? -8.114 -4.380 2.389 1.00 91.00 103 ILE A N 1
ATOM 805 C CA . ILE A 1 103 ? -7.921 -4.971 3.728 1.00 91.00 103 ILE A CA 1
ATOM 806 C C . ILE A 1 103 ? -9.197 -4.891 4.573 1.00 91.00 103 ILE A C 1
ATOM 808 O O . ILE A 1 103 ? -9.621 -5.901 5.132 1.00 91.00 103 ILE A O 1
ATOM 812 N N . CYS A 1 104 ? -9.786 -3.701 4.713 1.00 88.94 104 CYS A N 1
ATOM 813 C CA . CYS A 1 104 ? -10.957 -3.488 5.569 1.00 88.94 104 CYS A CA 1
ATOM 814 C C . CYS A 1 104 ? -12.283 -3.432 4.796 1.00 88.94 104 CYS A C 1
ATOM 816 O O . CYS A 1 104 ? -13.330 -3.309 5.428 1.00 88.94 104 CYS A O 1
ATOM 818 N N . ASP A 1 105 ? -12.240 -3.522 3.463 1.00 90.00 105 ASP A N 1
ATOM 819 C CA . ASP A 1 105 ? -13.388 -3.496 2.547 1.00 90.00 105 ASP A CA 1
ATOM 820 C C . ASP A 1 105 ? -14.216 -2.191 2.614 1.00 90.00 105 ASP A C 1
ATOM 822 O O . ASP A 1 105 ? -15.350 -2.129 2.142 1.00 90.00 105 ASP A O 1
ATOM 826 N N . ARG A 1 106 ? -13.658 -1.118 3.193 1.00 87.94 106 ARG A N 1
ATOM 827 C CA . ARG A 1 106 ? -14.318 0.193 3.321 1.00 87.94 106 ARG A CA 1
ATOM 828 C C . ARG A 1 106 ? -13.952 1.134 2.176 1.00 87.94 106 ARG A C 1
ATOM 830 O O . ARG A 1 106 ? -12.832 1.050 1.668 1.00 87.94 106 ARG A O 1
ATOM 837 N N . PRO A 1 107 ? -14.848 2.059 1.801 1.00 91.31 107 PRO A N 1
ATOM 838 C CA . PRO A 1 107 ? -14.543 3.087 0.814 1.00 91.31 107 PRO A CA 1
ATOM 839 C C . PRO A 1 107 ? -13.372 3.965 1.278 1.00 91.31 107 PRO A C 1
ATOM 841 O O . PRO A 1 107 ? -13.179 4.198 2.475 1.00 91.31 107 PRO A O 1
ATOM 844 N N . ILE A 1 108 ? -12.575 4.417 0.316 1.00 89.75 108 ILE A N 1
ATOM 845 C CA . ILE A 1 108 ? -11.456 5.338 0.524 1.00 89.75 108 ILE A CA 1
ATOM 846 C C . ILE A 1 108 ? -11.886 6.697 -0.014 1.00 89.75 108 ILE A C 1
ATOM 848 O O . ILE A 1 108 ? -12.447 6.771 -1.103 1.00 89.75 108 ILE A O 1
ATOM 852 N N . ASP A 1 109 ? -11.635 7.747 0.759 1.00 89.81 109 ASP A N 1
ATOM 853 C CA . ASP A 1 109 ? -11.834 9.121 0.319 1.00 89.81 109 ASP A CA 1
ATOM 854 C C . ASP A 1 109 ? -10.503 9.677 -0.201 1.00 89.81 109 ASP A C 1
ATOM 856 O O . ASP A 1 109 ? -9.550 9.856 0.558 1.00 89.81 109 ASP A O 1
ATOM 860 N N . ASP A 1 110 ? -10.436 9.916 -1.510 1.00 88.50 110 ASP A N 1
ATOM 861 C CA . ASP A 1 110 ? -9.237 10.434 -2.176 1.00 88.50 110 ASP A CA 1
ATOM 862 C C . ASP A 1 110 ? -8.991 11.925 -1.915 1.00 88.50 110 ASP A C 1
ATOM 864 O O . ASP A 1 110 ? -7.923 12.433 -2.255 1.00 88.50 110 ASP A O 1
ATOM 868 N N . SER A 1 111 ? -9.953 12.635 -1.313 1.00 90.06 111 SER A N 1
ATOM 869 C CA . SER A 1 111 ? -9.773 14.037 -0.924 1.00 90.06 111 SER A CA 1
ATOM 870 C C . SER A 1 111 ? -8.886 14.203 0.312 1.00 90.06 111 SER A C 1
ATOM 872 O O . SER A 1 111 ? -8.372 15.295 0.555 1.00 90.06 111 SER A O 1
ATOM 874 N N . ILE A 1 112 ? -8.670 13.125 1.074 1.00 88.94 112 ILE A N 1
ATOM 875 C CA . ILE A 1 112 ? -7.865 13.144 2.292 1.00 88.94 112 ILE A CA 1
ATOM 876 C C . ILE A 1 112 ? -6.372 13.165 1.923 1.00 88.94 112 ILE A C 1
ATOM 878 O O . ILE A 1 112 ? -5.856 12.182 1.375 1.00 88.94 112 ILE A O 1
ATOM 882 N N . PRO A 1 113 ? -5.635 14.243 2.253 1.00 88.69 113 PRO A N 1
ATOM 883 C CA . PRO A 1 113 ? -4.218 14.326 1.950 1.00 88.69 113 PRO A CA 1
ATOM 884 C C . PRO A 1 113 ? -3.378 13.456 2.897 1.00 88.69 113 PRO A C 1
ATOM 886 O O . PRO A 1 113 ? -3.726 13.180 4.046 1.00 88.69 113 PRO A O 1
ATOM 889 N N . TRP A 1 114 ? -2.204 13.054 2.419 1.00 86.75 114 TRP A N 1
ATOM 890 C CA . TRP A 1 114 ? -1.169 12.446 3.255 1.00 86.75 114 TRP A CA 1
ATOM 891 C C . TRP A 1 114 ? -0.653 13.463 4.299 1.00 86.75 114 TRP A C 1
ATOM 893 O O . TRP A 1 114 ? -0.521 14.636 3.941 1.00 86.75 114 TRP A O 1
ATOM 903 N N . PRO A 1 115 ? -0.304 13.080 5.552 1.00 89.50 115 PRO A N 1
ATOM 904 C CA . PRO A 1 115 ? -0.121 11.730 6.103 1.00 89.50 115 PRO A CA 1
ATOM 905 C C . PRO A 1 115 ? -1.300 11.195 6.930 1.00 89.50 115 PRO A C 1
ATOM 907 O O . PRO A 1 115 ? -1.079 10.399 7.849 1.00 89.50 115 PRO A O 1
ATOM 910 N N . ASP A 1 116 ? -2.536 11.606 6.657 1.00 87.62 116 ASP A N 1
ATOM 911 C CA . ASP A 1 116 ? -3.671 11.170 7.474 1.00 87.62 116 ASP A CA 1
ATOM 912 C C . ASP A 1 116 ? -3.809 9.626 7.502 1.00 87.62 116 ASP A C 1
ATOM 914 O O . ASP A 1 116 ? -3.559 8.967 6.484 1.00 87.62 116 ASP A O 1
ATOM 918 N N . PRO A 1 117 ? -4.179 8.993 8.632 1.00 87.94 117 PRO A N 1
ATOM 919 C CA . PRO A 1 117 ? -4.372 7.543 8.705 1.00 87.94 117 PRO A CA 1
ATOM 920 C C . PRO A 1 117 ? -5.384 6.981 7.689 1.00 87.94 117 PRO A C 1
ATOM 922 O O . PRO A 1 117 ? -5.250 5.826 7.279 1.00 87.94 117 PRO A O 1
ATOM 925 N N . MET A 1 118 ? -6.371 7.773 7.268 1.00 86.31 118 MET A N 1
ATOM 926 C CA . MET A 1 118 ? -7.391 7.417 6.277 1.00 86.31 118 MET A CA 1
ATOM 927 C C . MET A 1 118 ? -7.009 7.810 4.843 1.00 86.31 118 MET A C 1
ATOM 929 O O . MET A 1 118 ? -7.753 7.491 3.917 1.00 86.31 118 MET A O 1
ATOM 933 N N . SER A 1 119 ? -5.846 8.434 4.635 1.00 91.62 119 SER A N 1
ATOM 934 C CA . SER A 1 119 ? -5.345 8.734 3.291 1.00 91.62 119 SER A CA 1
ATOM 935 C C . SER A 1 119 ? -5.120 7.460 2.465 1.00 91.62 119 SER A C 1
ATOM 937 O O . SER A 1 119 ? -4.806 6.384 2.994 1.00 91.62 119 SER A O 1
ATOM 939 N N . ALA A 1 120 ? -5.297 7.586 1.149 1.00 93.75 120 ALA A N 1
ATOM 940 C CA . ALA A 1 120 ? -5.090 6.501 0.202 1.00 93.75 120 ALA A CA 1
ATOM 941 C C . ALA A 1 120 ? -3.594 6.184 0.031 1.00 93.75 120 ALA A C 1
ATOM 943 O O . ALA A 1 120 ? -2.789 7.039 -0.337 1.00 93.75 120 ALA A O 1
ATOM 944 N N . GLU A 1 121 ? -3.224 4.920 0.215 1.00 94.25 121 GLU A N 1
ATOM 945 C CA . GLU A 1 121 ? -1.895 4.393 -0.077 1.00 94.25 121 GLU A CA 1
ATOM 946 C C . GLU A 1 121 ? -1.976 3.134 -0.955 1.00 94.25 121 GLU A C 1
ATOM 948 O O . GLU A 1 121 ? -3.006 2.465 -1.062 1.00 94.25 121 GLU A O 1
ATOM 953 N N . VAL A 1 122 ? -0.861 2.810 -1.615 1.00 94.94 122 VAL A N 1
ATOM 954 C CA . VAL A 1 122 ? -0.718 1.588 -2.418 1.00 94.94 122 VAL A CA 1
ATOM 955 C C . VAL A 1 122 ? 0.018 0.536 -1.594 1.00 94.94 122 VAL A C 1
ATOM 957 O O . VAL A 1 122 ? 1.195 0.735 -1.280 1.00 94.94 122 VAL A O 1
ATOM 960 N N . ASP A 1 123 ? -0.657 -0.574 -1.295 1.00 94.12 123 ASP A N 1
ATOM 961 C CA . ASP A 1 123 ? -0.100 -1.747 -0.612 1.00 94.12 123 ASP A CA 1
ATOM 962 C C . ASP A 1 123 ? 0.306 -2.843 -1.605 1.00 94.12 123 ASP A C 1
ATOM 964 O O . ASP A 1 123 ? -0.298 -3.022 -2.663 1.00 94.12 123 ASP A O 1
ATOM 968 N N . GLU A 1 124 ? 1.344 -3.586 -1.230 1.00 93.88 124 GLU A N 1
ATOM 969 C CA . GLU A 1 124 ? 1.832 -4.765 -1.941 1.00 93.88 124 GLU A CA 1
ATOM 970 C C . GLU A 1 124 ? 1.219 -6.012 -1.283 1.00 93.88 124 GLU A C 1
ATOM 972 O O . GLU A 1 124 ? 1.609 -6.377 -0.172 1.00 93.88 124 GLU A O 1
ATOM 977 N N . ILE A 1 125 ? 0.274 -6.681 -1.957 1.00 91.56 125 ILE A N 1
ATOM 978 C CA . ILE A 1 125 ? -0.444 -7.869 -1.451 1.00 91.56 125 ILE A CA 1
ATOM 979 C C . ILE A 1 125 ? 0.552 -8.904 -0.920 1.00 91.56 125 ILE A C 1
ATOM 981 O O . ILE A 1 125 ? 0.447 -9.347 0.228 1.00 91.56 125 ILE A O 1
ATOM 985 N N . ILE A 1 126 ? 1.546 -9.240 -1.744 1.00 89.25 126 ILE A N 1
ATOM 986 C CA . ILE A 1 126 ? 2.735 -9.992 -1.362 1.00 89.25 126 ILE A CA 1
ATOM 987 C C . ILE A 1 126 ? 3.867 -8.976 -1.156 1.00 89.25 126 ILE A C 1
ATOM 989 O O . ILE A 1 126 ? 4.258 -8.311 -2.122 1.00 89.25 126 ILE A O 1
ATOM 993 N N . PRO A 1 127 ? 4.417 -8.850 0.066 1.00 86.88 127 PRO A N 1
ATOM 994 C CA . PRO A 1 127 ? 5.564 -7.989 0.325 1.00 86.88 127 PRO A CA 1
ATOM 995 C C . PRO A 1 127 ? 6.779 -8.387 -0.518 1.00 86.88 127 PRO A C 1
ATOM 997 O O . PRO A 1 127 ? 7.041 -9.572 -0.729 1.00 86.88 127 PRO A O 1
ATOM 1000 N N . VAL A 1 128 ? 7.584 -7.405 -0.928 1.00 86.94 128 VAL A N 1
ATOM 1001 C CA . VAL A 1 128 ? 8.859 -7.634 -1.637 1.00 86.94 128 VAL A CA 1
ATOM 1002 C C . VAL A 1 128 ? 9.802 -8.572 -0.870 1.00 86.94 128 VAL A C 1
ATOM 1004 O O . VAL A 1 128 ? 10.451 -9.416 -1.481 1.00 86.94 128 VAL A O 1
ATOM 1007 N N . SER A 1 129 ? 9.817 -8.508 0.467 1.00 82.06 129 SER A N 1
ATOM 1008 C CA . SER A 1 129 ? 10.604 -9.419 1.315 1.00 82.06 129 SER A CA 1
ATOM 1009 C C . SER A 1 129 ? 10.199 -10.893 1.185 1.00 82.06 129 SER A C 1
ATOM 1011 O O . SER A 1 129 ? 10.980 -11.773 1.530 1.00 82.06 129 SER A O 1
ATOM 1013 N N . ARG A 1 130 ? 8.994 -11.168 0.669 1.00 83.25 130 ARG A N 1
ATOM 1014 C CA . ARG A 1 130 ? 8.459 -12.508 0.388 1.00 83.25 130 ARG A CA 1
ATOM 1015 C C . ARG A 1 130 ? 8.431 -12.828 -1.111 1.00 83.25 130 ARG A C 1
ATOM 1017 O O . ARG A 1 130 ? 7.709 -13.725 -1.529 1.00 83.25 130 ARG A O 1
ATOM 1024 N N . GLY A 1 131 ? 9.182 -12.080 -1.924 1.00 84.50 131 GLY A N 1
ATOM 1025 C CA . GLY A 1 131 ? 9.273 -12.285 -3.373 1.00 84.50 131 GLY A CA 1
ATOM 1026 C C . GLY A 1 131 ? 8.160 -11.619 -4.189 1.00 84.50 131 GLY A C 1
ATOM 1027 O O . GLY A 1 131 ? 7.997 -11.922 -5.368 1.00 84.50 131 GLY A O 1
ATOM 1028 N N . GLY A 1 132 ? 7.385 -10.710 -3.592 1.00 87.25 132 GLY A N 1
ATOM 1029 C CA . GLY A 1 132 ? 6.360 -9.954 -4.308 1.00 87.25 132 GLY A CA 1
ATOM 1030 C C . GLY A 1 132 ? 6.934 -8.963 -5.327 1.00 87.25 132 GLY A C 1
ATOM 1031 O O . GLY A 1 132 ? 8.002 -8.381 -5.132 1.00 87.25 132 GLY A O 1
ATOM 1032 N N . SER A 1 133 ? 6.196 -8.726 -6.414 1.00 88.69 133 SER A N 1
ATOM 1033 C CA . SER A 1 133 ? 6.575 -7.731 -7.424 1.00 88.69 133 SER A CA 1
ATOM 1034 C C . SER A 1 133 ? 6.138 -6.321 -7.017 1.00 88.69 133 SER A C 1
ATOM 1036 O O . SER A 1 133 ? 4.976 -6.082 -6.696 1.00 88.69 133 SER A O 1
ATOM 1038 N N . ALA A 1 134 ? 7.066 -5.369 -7.098 1.00 89.06 134 ALA A N 1
ATOM 1039 C CA . ALA A 1 134 ? 6.857 -3.956 -6.777 1.00 89.06 134 ALA A CA 1
ATOM 1040 C C . ALA A 1 134 ? 6.137 -3.146 -7.879 1.00 89.06 134 ALA A C 1
ATOM 1042 O O . ALA A 1 134 ? 5.809 -1.979 -7.649 1.00 89.06 134 ALA A O 1
ATOM 1043 N N . THR A 1 135 ? 5.958 -3.723 -9.072 1.00 91.88 135 THR A N 1
ATOM 1044 C CA . THR A 1 135 ? 5.449 -3.042 -10.281 1.00 91.88 135 THR A CA 1
ATOM 1045 C C . THR A 1 135 ? 4.217 -3.712 -10.884 1.00 91.88 135 THR A C 1
ATOM 1047 O O . THR A 1 135 ? 3.489 -3.078 -11.646 1.00 91.88 135 THR A O 1
ATOM 1050 N N . ASN A 1 136 ? 3.965 -4.984 -10.565 1.00 92.81 136 ASN A N 1
ATOM 1051 C CA . ASN A 1 136 ? 2.828 -5.718 -11.104 1.00 92.81 136 ASN A CA 1
ATOM 1052 C C . ASN A 1 136 ? 1.512 -5.208 -10.500 1.00 92.81 136 ASN A C 1
ATOM 1054 O O . ASN A 1 136 ? 1.293 -5.342 -9.299 1.00 92.81 136 ASN A O 1
ATOM 1058 N N . LEU A 1 137 ? 0.608 -4.703 -11.344 1.00 92.31 137 LEU A N 1
ATOM 1059 C CA . LEU A 1 137 ? -0.706 -4.196 -10.933 1.00 92.31 137 LEU A CA 1
ATOM 1060 C C . LEU A 1 137 ? -1.551 -5.236 -10.188 1.00 92.31 137 LEU A C 1
ATOM 1062 O O . LEU A 1 137 ? -2.319 -4.860 -9.318 1.00 92.31 137 LEU A O 1
ATOM 1066 N N . ARG A 1 138 ? -1.386 -6.535 -10.472 1.00 93.12 138 ARG A N 1
ATOM 1067 C CA . ARG A 1 138 ? -2.102 -7.601 -9.747 1.00 93.12 138 ARG A CA 1
ATOM 1068 C C . ARG A 1 138 ? -1.626 -7.782 -8.306 1.00 93.12 138 ARG A C 1
ATOM 1070 O O . ARG A 1 138 ? -2.358 -8.344 -7.505 1.00 93.12 138 ARG A O 1
ATOM 1077 N N . ASN A 1 139 ? -0.398 -7.359 -7.996 1.00 93.88 139 ASN A N 1
ATOM 1078 C CA . ASN A 1 139 ? 0.156 -7.407 -6.642 1.00 93.88 139 ASN A CA 1
ATOM 1079 C C . ASN A 1 139 ? -0.064 -6.094 -5.877 1.00 93.88 139 ASN A C 1
ATOM 1081 O O . ASN A 1 139 ? 0.222 -6.033 -4.686 1.00 93.88 139 ASN A O 1
ATOM 1085 N N . LEU A 1 140 ? -0.525 -5.039 -6.548 1.00 94.06 140 LEU A N 1
ATOM 1086 C CA . LEU A 1 140 ? -0.763 -3.741 -5.934 1.00 94.06 140 LEU A CA 1
ATOM 1087 C C . LEU A 1 140 ? -2.256 -3.563 -5.672 1.00 94.06 140 LEU A C 1
ATOM 1089 O O . LEU A 1 140 ? -3.087 -3.886 -6.514 1.00 94.06 140 LEU A O 1
ATOM 1093 N N . GLN A 1 141 ? -2.590 -3.016 -4.512 1.00 94.62 141 GLN A N 1
ATOM 1094 C CA . GLN A 1 141 ? -3.967 -2.709 -4.139 1.00 94.62 141 GLN A CA 1
ATOM 1095 C C . GLN A 1 141 ? -4.049 -1.354 -3.442 1.00 94.62 141 GLN A C 1
ATOM 1097 O O . GLN A 1 141 ? -3.106 -0.928 -2.771 1.00 94.62 141 GLN A O 1
ATOM 1102 N N . LYS A 1 142 ? -5.188 -0.678 -3.598 1.00 95.69 142 LYS A N 1
ATOM 1103 C CA . LYS A 1 142 ? -5.481 0.576 -2.905 1.00 95.69 142 LYS A CA 1
ATOM 1104 C C . LYS A 1 142 ? -5.975 0.263 -1.492 1.00 95.69 142 LYS A C 1
ATOM 1106 O O . LYS A 1 142 ? -6.861 -0.575 -1.307 1.00 95.69 142 LYS A O 1
ATOM 1111 N N . VAL A 1 143 ? -5.381 0.900 -0.491 1.00 95.19 143 VAL A N 1
ATOM 1112 C CA . VAL A 1 143 ? -5.716 0.712 0.927 1.00 95.19 143 VAL A CA 1
ATOM 1113 C C . VAL A 1 143 ? -5.628 2.035 1.678 1.00 95.19 143 VAL A C 1
ATOM 1115 O O . VAL A 1 143 ? -5.001 2.980 1.209 1.00 95.19 143 VAL A O 1
ATOM 1118 N N . HIS A 1 144 ? -6.208 2.104 2.874 1.00 93.88 144 HIS A N 1
ATOM 1119 C CA . HIS A 1 144 ? -5.907 3.193 3.806 1.00 93.88 144 HIS A CA 1
ATOM 1120 C C . HIS A 1 144 ? -4.478 3.062 4.348 1.00 93.88 144 HIS A C 1
ATOM 1122 O O . HIS A 1 144 ? -4.007 1.946 4.602 1.00 93.88 144 HIS A O 1
ATOM 1128 N N . ARG A 1 145 ? -3.822 4.190 4.626 1.00 93.38 145 ARG A N 1
ATOM 1129 C CA . ARG A 1 145 ? -2.502 4.251 5.276 1.00 93.38 145 ARG A CA 1
ATOM 1130 C C . ARG A 1 145 ? -2.451 3.470 6.596 1.00 93.38 145 ARG A C 1
ATOM 1132 O O . ARG A 1 145 ? -1.512 2.709 6.831 1.00 93.38 145 ARG A O 1
ATOM 1139 N N . CYS A 1 146 ? -3.483 3.582 7.432 1.00 90.94 146 CYS A N 1
ATOM 1140 C CA . CYS A 1 146 ? -3.604 2.839 8.692 1.00 90.94 146 CYS A CA 1
ATOM 1141 C C . CYS A 1 146 ? -3.642 1.314 8.476 1.00 90.94 146 CYS A C 1
ATOM 1143 O O . CYS A 1 146 ? -2.992 0.553 9.195 1.00 90.94 146 CYS A O 1
ATOM 1145 N N . CYS A 1 147 ? -4.351 0.857 7.441 1.00 91.44 147 CYS A N 1
ATOM 1146 C CA . CYS A 1 147 ? -4.465 -0.558 7.097 1.00 91.44 147 CYS A CA 1
ATOM 1147 C C . CYS A 1 147 ? -3.144 -1.108 6.542 1.00 91.44 147 CYS A C 1
ATOM 1149 O O . CYS A 1 147 ? -2.747 -2.221 6.892 1.00 91.44 147 CYS A O 1
ATOM 1151 N N . ASN A 1 148 ? -2.447 -0.317 5.721 1.00 92.88 148 ASN A N 1
ATOM 1152 C CA . ASN A 1 148 ? -1.118 -0.642 5.206 1.00 92.88 148 ASN A CA 1
ATOM 1153 C C . ASN A 1 148 ? -0.106 -0.843 6.349 1.00 92.88 148 ASN A C 1
ATOM 1155 O O . ASN A 1 148 ? 0.569 -1.871 6.425 1.00 92.88 148 ASN A O 1
ATOM 1159 N N . GLN A 1 149 ? -0.068 0.095 7.301 1.00 90.31 149 GLN A N 1
ATOM 1160 C CA . GLN A 1 149 ? 0.789 0.012 8.489 1.00 90.31 149 GLN A CA 1
ATOM 1161 C C . GLN A 1 149 ? 0.447 -1.196 9.364 1.00 90.31 149 GLN A C 1
ATOM 1163 O O . GLN A 1 149 ? 1.343 -1.928 9.78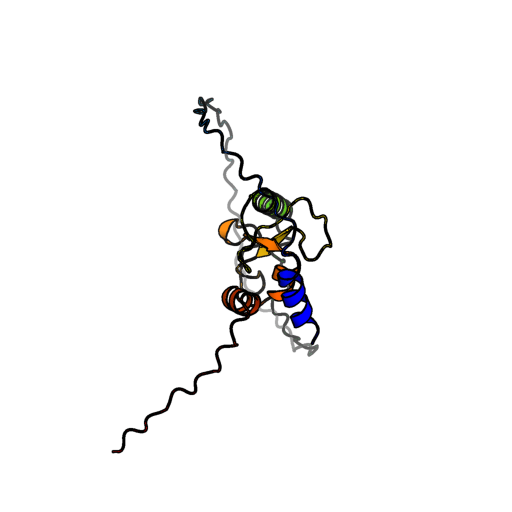3 1.00 90.31 149 GLN A O 1
ATOM 1168 N N . LEU A 1 150 ? -0.845 -1.461 9.583 1.00 88.69 150 LEU A N 1
ATOM 1169 C CA . LEU A 1 150 ? -1.292 -2.630 10.335 1.00 88.69 150 LEU A CA 1
ATOM 1170 C C . LEU A 1 150 ? -0.800 -3.936 9.700 1.00 88.69 150 LEU A C 1
ATOM 1172 O O . LEU A 1 150 ? -0.331 -4.818 10.423 1.00 88.69 150 LEU A O 1
ATOM 1176 N N . LYS A 1 151 ? -0.895 -4.062 8.369 1.00 89.12 151 LYS A N 1
ATOM 1177 C CA . LYS A 1 151 ? -0.432 -5.243 7.629 1.00 89.12 151 LYS A CA 1
ATOM 1178 C C . LYS A 1 151 ? 1.086 -5.399 7.704 1.00 89.12 151 LYS A C 1
ATOM 1180 O O . LYS A 1 151 ? 1.547 -6.500 8.000 1.00 89.12 151 LYS A O 1
ATOM 1185 N N . SER A 1 152 ? 1.854 -4.332 7.475 1.00 88.06 152 SER A N 1
ATOM 1186 C CA . SER A 1 152 ? 3.323 -4.385 7.435 1.00 88.06 152 SER A CA 1
ATOM 1187 C C . SER A 1 152 ? 3.827 -5.531 6.526 1.00 88.06 152 SER A C 1
ATOM 1189 O O . SER A 1 152 ? 3.461 -5.611 5.353 1.00 88.06 152 SER A O 1
ATOM 1191 N N . ASP A 1 153 ? 4.645 -6.444 7.050 1.00 85.62 153 ASP A N 1
ATOM 1192 C CA . ASP A 1 153 ? 5.212 -7.608 6.363 1.00 85.62 153 ASP A CA 1
ATOM 1193 C C . ASP A 1 153 ? 4.353 -8.883 6.487 1.00 85.62 153 ASP A C 1
ATOM 1195 O O . ASP A 1 153 ? 4.753 -9.961 6.037 1.00 85.62 153 ASP A O 1
ATOM 1199 N N . LYS A 1 154 ? 3.169 -8.784 7.096 1.00 88.12 154 LYS A N 1
ATOM 1200 C CA . LYS A 1 154 ? 2.294 -9.926 7.382 1.00 88.12 154 LYS A CA 1
ATOM 1201 C C . LYS A 1 154 ? 1.442 -10.295 6.172 1.00 88.12 154 LYS A C 1
ATOM 1203 O O . LYS A 1 154 ? 1.353 -9.578 5.175 1.00 88.12 154 LYS A O 1
ATOM 1208 N N . SER A 1 155 ? 0.813 -11.469 6.246 1.00 88.81 155 SER A N 1
ATOM 1209 C CA . SER A 1 155 ? -0.070 -11.937 5.177 1.00 88.81 155 SER A CA 1
ATOM 1210 C C . SER A 1 155 ? -1.353 -11.104 5.107 1.00 88.81 155 SER A C 1
ATOM 1212 O O . SER A 1 155 ? -1.869 -10.621 6.117 1.00 88.81 155 SER A O 1
ATOM 1214 N N . LEU A 1 156 ? -1.909 -10.987 3.900 1.00 88.75 156 LEU A N 1
ATOM 1215 C CA . LEU A 1 156 ? -3.198 -10.335 3.662 1.00 88.75 156 LEU A CA 1
ATOM 1216 C C . LEU A 1 156 ? -4.325 -10.953 4.512 1.00 88.75 156 LEU A C 1
ATOM 1218 O O . LEU A 1 156 ? -5.147 -10.230 5.068 1.00 88.75 156 LEU A O 1
ATOM 1222 N N . ALA A 1 157 ? -4.339 -12.284 4.650 1.00 88.31 157 ALA A N 1
ATOM 1223 C CA . ALA A 1 157 ? -5.327 -12.999 5.459 1.00 88.31 157 ALA A CA 1
ATOM 1224 C C . ALA A 1 157 ? -5.298 -12.553 6.930 1.00 88.31 157 ALA A C 1
ATOM 1226 O O . ALA A 1 157 ? -6.343 -12.238 7.498 1.00 88.31 157 ALA A O 1
ATOM 1227 N N . TRP A 1 158 ? -4.099 -12.439 7.513 1.00 89.19 158 TRP A N 1
ATOM 1228 C CA . TRP A 1 158 ? -3.921 -11.945 8.878 1.00 89.19 158 TRP A CA 1
ATOM 1229 C C . TRP A 1 158 ? -4.421 -10.500 9.025 1.00 89.19 158 TRP A C 1
ATOM 1231 O O . TRP A 1 158 ? -5.144 -10.184 9.971 1.00 89.19 158 TRP A O 1
ATOM 1241 N N . ALA A 1 159 ? -4.091 -9.630 8.065 1.00 88.19 159 ALA A N 1
ATOM 1242 C CA . ALA A 1 159 ? -4.496 -8.225 8.102 1.00 88.19 159 ALA A CA 1
ATOM 1243 C C . ALA A 1 159 ? -6.022 -8.068 8.031 1.00 88.19 159 ALA A C 1
ATOM 1245 O O . ALA A 1 159 ? -6.602 -7.312 8.810 1.00 88.19 159 ALA A O 1
ATOM 1246 N N . ARG A 1 160 ? -6.683 -8.835 7.154 1.00 88.38 160 ARG A N 1
ATOM 1247 C CA . ARG A 1 160 ? -8.150 -8.872 7.041 1.00 88.38 160 ARG A CA 1
ATOM 1248 C C . ARG A 1 160 ? -8.811 -9.367 8.323 1.00 88.38 160 ARG A C 1
ATOM 1250 O O . ARG A 1 160 ? -9.779 -8.760 8.775 1.00 88.38 160 ARG A O 1
ATOM 1257 N N . GLN A 1 161 ? -8.283 -10.434 8.925 1.00 86.56 161 GLN A N 1
ATOM 1258 C CA . GLN A 1 161 ? -8.800 -10.970 10.186 1.00 86.56 161 GLN A CA 1
ATOM 1259 C C . GLN A 1 161 ? -8.731 -9.920 11.301 1.00 86.56 161 GLN A C 1
ATOM 1261 O O . GLN A 1 161 ? -9.727 -9.670 11.984 1.00 86.56 161 GLN A O 1
ATOM 1266 N N . LYS A 1 162 ? -7.580 -9.248 11.430 1.00 84.50 162 LYS A N 1
ATOM 1267 C CA . LYS A 1 162 ? -7.375 -8.207 12.438 1.00 84.50 162 LYS A CA 1
ATOM 1268 C C . LYS A 1 162 ? -8.248 -6.971 12.184 1.00 84.50 162 LYS A C 1
ATOM 1270 O O . LYS A 1 162 ? -8.848 -6.455 13.123 1.00 84.50 162 LYS A O 1
ATOM 1275 N N . ALA A 1 163 ? -8.390 -6.533 10.931 1.00 81.31 163 ALA A N 1
ATOM 1276 C CA . ALA A 1 163 ? -9.240 -5.396 10.566 1.00 81.31 163 ALA A CA 1
ATOM 1277 C C . ALA A 1 163 ? -10.732 -5.652 10.845 1.00 81.31 163 ALA A C 1
ATOM 1279 O O . ALA A 1 163 ? -11.432 -4.768 11.342 1.00 81.31 163 ALA A O 1
ATOM 1280 N N . LYS A 1 164 ? -11.214 -6.877 10.589 1.00 77.94 164 LYS A N 1
ATOM 1281 C CA . LYS A 1 164 ? -12.595 -7.300 10.893 1.00 77.94 164 LYS A CA 1
ATOM 1282 C C . LYS A 1 164 ? -12.832 -7.533 12.391 1.00 77.94 164 LYS A C 1
ATOM 1284 O O . LYS A 1 164 ? -13.972 -7.716 12.799 1.00 77.94 164 LYS A O 1
ATOM 1289 N N . GLY A 1 165 ? -11.779 -7.480 13.214 1.00 67.88 165 GLY A N 1
ATOM 1290 C CA . GLY A 1 165 ? -11.858 -7.730 14.652 1.00 67.88 165 GLY A CA 1
ATOM 1291 C C . GLY A 1 165 ? -12.207 -9.177 14.987 1.00 67.88 165 GLY A C 1
ATOM 1292 O O . GLY A 1 165 ? -12.714 -9.438 16.073 1.00 67.88 165 GLY A O 1
ATOM 1293 N N . ALA A 1 166 ? -11.975 -10.107 14.057 1.00 58.50 166 ALA A N 1
ATOM 1294 C CA . ALA A 1 166 ? -12.242 -11.509 14.314 1.00 58.50 166 ALA A CA 1
ATOM 1295 C C . ALA A 1 166 ? -11.274 -12.009 15.397 1.00 58.50 166 ALA A C 1
ATOM 1297 O O . ALA A 1 166 ? -10.085 -11.664 15.346 1.00 58.50 166 ALA A O 1
ATOM 1298 N N . PRO A 1 167 ? -11.751 -12.807 16.370 1.00 52.59 167 PRO A N 1
ATOM 1299 C CA . PRO A 1 167 ? -10.877 -13.367 17.386 1.00 52.59 167 PRO A CA 1
ATOM 1300 C C . PRO A 1 167 ? -9.756 -14.127 16.680 1.00 52.59 167 PRO A C 1
ATOM 1302 O O . PRO A 1 167 ? -9.998 -14.843 15.700 1.00 52.59 167 PRO A O 1
ATOM 1305 N N . ALA A 1 168 ? -8.518 -13.924 17.138 1.00 55.75 168 ALA A N 1
ATOM 1306 C CA . ALA A 1 168 ? -7.396 -14.738 16.698 1.00 55.75 168 ALA A CA 1
ATOM 1307 C C . ALA A 1 168 ? -7.839 -16.201 16.799 1.00 55.75 168 ALA A C 1
ATOM 1309 O O . ALA A 1 168 ? -8.317 -16.621 17.856 1.00 55.75 168 ALA A O 1
ATOM 1310 N N . LEU A 1 169 ? -7.766 -16.941 15.689 1.00 56.78 169 LEU A N 1
ATOM 1311 C CA . LEU A 1 169 ? -8.065 -18.368 15.694 1.00 56.78 169 LEU A CA 1
ATOM 1312 C C . LEU A 1 169 ? -7.110 -18.975 16.717 1.00 56.78 169 LEU A C 1
ATOM 1314 O O . LEU A 1 169 ? -5.904 -19.034 16.477 1.00 56.78 169 LEU A O 1
ATOM 1318 N N . LYS A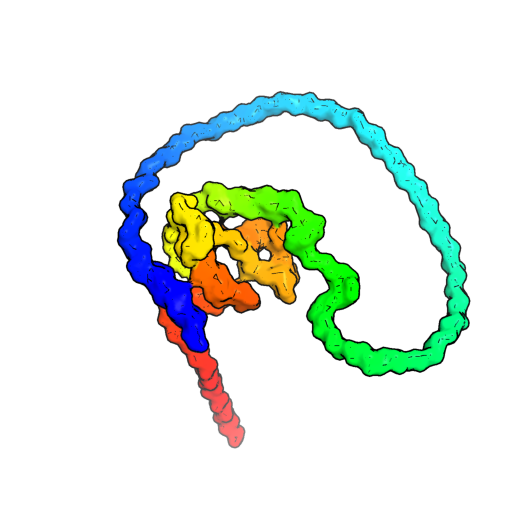 1 170 ? -7.633 -19.339 17.892 1.00 60.97 170 LYS A N 1
ATOM 1319 C CA . LYS A 1 170 ? -6.872 -20.106 18.873 1.00 60.97 170 LYS A CA 1
ATOM 1320 C C . LYS A 1 170 ? -6.415 -21.346 18.123 1.00 60.97 170 LYS A C 1
ATOM 1322 O O . LYS A 1 170 ? -7.249 -21.978 17.470 1.00 60.97 170 LYS A O 1
ATOM 1327 N N . SER A 1 171 ? -5.118 -21.650 18.163 1.00 63.31 171 SER A N 1
ATOM 1328 C CA . SER A 1 171 ? -4.596 -22.920 17.665 1.00 63.31 171 SER A CA 1
ATOM 1329 C C . SER A 1 171 ? -5.439 -24.008 18.314 1.00 63.31 171 SER A C 1
ATOM 1331 O O . SER A 1 171 ? -5.325 -24.255 19.515 1.00 63.31 171 SER A O 1
ATOM 1333 N N . THR A 1 172 ? -6.391 -24.545 17.557 1.00 64.94 172 THR A N 1
ATOM 1334 C CA . THR A 1 172 ? -7.287 -25.564 18.072 1.00 64.94 172 THR A CA 1
ATOM 1335 C C . THR A 1 172 ? -6.377 -26.756 18.230 1.00 64.94 172 THR A C 1
ATOM 1337 O O . THR A 1 172 ? -5.872 -27.267 17.233 1.00 64.94 172 THR A O 1
ATOM 1340 N N . ALA A 1 173 ? -6.058 -27.092 19.481 1.00 65.44 173 ALA A N 1
ATOM 1341 C CA . ALA A 1 173 ? -5.348 -28.313 19.793 1.00 65.44 173 ALA A CA 1
ATOM 1342 C C . ALA A 1 173 ? -6.168 -29.426 19.148 1.00 65.44 173 ALA A C 1
ATOM 1344 O O . ALA A 1 173 ? -7.297 -29.689 19.565 1.00 65.44 173 ALA A O 1
ATOM 1345 N N . VAL A 1 174 ? -5.660 -29.970 18.044 1.00 71.44 174 VAL A N 1
ATOM 1346 C CA . VAL A 1 174 ? -6.310 -31.082 17.367 1.00 71.44 174 VAL A CA 1
ATOM 1347 C C . VAL A 1 174 ? -6.366 -32.181 18.424 1.00 71.44 174 VAL A C 1
ATOM 1349 O O . VAL A 1 174 ? -5.306 -32.518 18.962 1.00 71.44 174 VAL A O 1
ATOM 1352 N N . PRO A 1 175 ? -7.550 -32.680 18.818 1.00 71.19 175 PRO A N 1
ATOM 1353 C CA . PRO A 1 175 ? -7.610 -33.717 19.830 1.00 71.19 175 PRO A CA 1
ATOM 1354 C C . PRO A 1 175 ? -6.928 -34.945 19.235 1.00 71.19 175 PRO A C 1
ATOM 1356 O O . PRO A 1 175 ? -7.467 -35.580 18.326 1.00 71.19 175 PRO A O 1
ATOM 1359 N N . PHE A 1 176 ? -5.713 -35.250 19.693 1.00 71.50 176 PHE A N 1
ATOM 1360 C CA . PHE A 1 176 ? -5.057 -36.491 19.328 1.00 71.50 176 PHE A CA 1
ATOM 1361 C C . PHE A 1 176 ? -5.888 -37.608 19.967 1.00 71.50 176 PHE A C 1
ATOM 1363 O O . PHE A 1 176 ? -5.889 -37.809 21.177 1.00 71.50 176 PHE A O 1
ATOM 1370 N N . LYS A 1 177 ? -6.702 -38.289 19.162 1.00 75.62 177 LYS A N 1
ATOM 1371 C CA . LYS A 1 177 ? -7.350 -39.516 19.609 1.00 75.62 177 LYS A CA 1
ATOM 1372 C C . LYS A 1 177 ? -6.292 -40.607 19.559 1.00 75.62 177 LYS A C 1
ATOM 1374 O O . LYS A 1 177 ? -5.945 -41.074 18.480 1.00 75.62 177 LYS A O 1
ATOM 1379 N N . THR A 1 178 ? -5.764 -40.995 20.715 1.00 79.12 178 THR A N 1
ATOM 1380 C CA . THR A 1 178 ? -5.045 -42.263 20.851 1.00 79.12 178 THR A CA 1
ATOM 1381 C C . THR A 1 178 ? -6.033 -43.389 20.557 1.00 79.12 178 THR A C 1
ATOM 1383 O O . THR A 1 178 ? -6.949 -43.628 21.344 1.00 79.12 178 THR A O 1
ATOM 1386 N N . SER A 1 179 ? -5.899 -44.057 19.412 1.00 77.75 179 SER A N 1
ATOM 1387 C CA . SER A 1 179 ? -6.556 -45.346 19.196 1.00 77.75 179 SER A CA 1
ATOM 1388 C C . SER A 1 179 ? -5.938 -46.345 20.173 1.00 77.75 179 SER A C 1
ATOM 1390 O O . SER A 1 179 ? -4.737 -46.600 20.085 1.00 77.75 179 SER A O 1
ATOM 1392 N N . GLY A 1 180 ? -6.729 -46.851 21.120 1.00 75.44 180 GLY A N 1
ATOM 1393 C CA . GLY A 1 180 ? -6.313 -47.947 21.994 1.00 75.44 180 GLY A CA 1
ATOM 1394 C C . GLY A 1 180 ? -6.134 -49.213 21.164 1.00 75.44 180 GLY A C 1
ATOM 1395 O O . GLY A 1 180 ? -7.062 -49.600 20.453 1.00 75.44 180 GLY A O 1
ATOM 1396 N N . TRP A 1 181 ? -4.928 -49.771 21.209 1.00 64.00 181 TRP A N 1
ATOM 1397 C CA . TRP A 1 181 ? -4.605 -51.112 20.727 1.00 64.00 181 TRP A CA 1
ATOM 1398 C C . TRP A 1 181 ? -4.785 -52.107 21.869 1.00 64.00 181 TRP A C 1
ATOM 1400 O O . TRP A 1 181 ? -4.492 -51.709 23.022 1.00 64.00 181 TRP A O 1
#

Organism: NCBI:txid2675322

Foldseek 3Di:
DPLLVLLVVVVPPPPDPPDDPDDDDDDDDDDDDDDDDDDDDDDDDDDDDDDDDDDDDDDDDDDPPDCPPPLDDPPDDQLCPPCVPLLVVLFVVQLPDQAAALQLRHGQDCVDDPPDQRHKDKAFQADVSNVGHSRDNVRIHIHGNSLRVSCPNHHSVVSNCSSVVPPDPDPPPPPPPDDDD

Radius of gyration: 26.08 Å; chains: 1; bounding box: 70×65×63 Å